Protein AF-A0A3D4NSF2-F1 (afdb_monomer)

Sequence (84 aa):
YTMNHAEDRFVLVNSEFVGLYNAIAGHLTTVEKTLLLTDLPEKTADLPNLIGEYEQLLAAASTQYDFQDFDENSVATTFYTTGT

Structure (mmCIF, N/CA/C/O backbone):
data_AF-A0A3D4NSF2-F1
#
_entry.id   AF-A0A3D4NSF2-F1
#
loop_
_atom_site.group_PDB
_atom_site.id
_atom_site.type_symbol
_atom_site.label_atom_id
_atom_site.label_alt_id
_atom_site.label_comp_id
_atom_site.label_asym_id
_atom_site.label_entity_id
_atom_site.label_seq_id
_atom_site.pdbx_PDB_ins_code
_atom_site.Cartn_x
_atom_site.Cartn_y
_atom_site.Cartn_z
_atom_site.occupancy
_atom_site.B_iso_or_equiv
_atom_site.auth_seq_id
_atom_site.auth_comp_id
_atom_site.auth_asym_id
_atom_site.auth_atom_id
_atom_site.pdbx_PDB_model_num
ATOM 1 N N . TYR A 1 1 ? 9.674 1.737 -10.809 1.00 89.31 1 TYR A N 1
A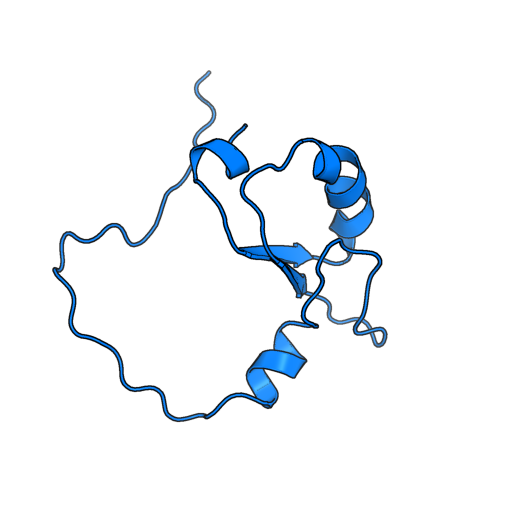TOM 2 C CA . TYR A 1 1 ? 10.615 0.609 -10.649 1.00 89.31 1 TYR A CA 1
ATOM 3 C C . TYR A 1 1 ? 10.331 -0.145 -9.362 1.00 89.31 1 TYR A C 1
ATOM 5 O O . TYR A 1 1 ? 9.867 -1.268 -9.460 1.00 89.31 1 TYR A O 1
ATOM 13 N N . THR A 1 2 ? 10.535 0.473 -8.194 1.00 95.00 2 THR A N 1
ATOM 14 C CA . THR A 1 2 ? 10.435 -0.180 -6.875 1.00 95.00 2 THR A CA 1
ATOM 15 C C . THR A 1 2 ? 9.134 -0.949 -6.663 1.00 95.00 2 THR A C 1
ATOM 17 O O . THR A 1 2 ? 9.210 -2.128 -6.360 1.00 95.00 2 THR A O 1
ATOM 20 N N . MET A 1 3 ? 7.972 -0.340 -6.926 1.00 96.44 3 MET A N 1
ATOM 21 C CA . MET A 1 3 ? 6.676 -1.014 -6.735 1.00 96.44 3 MET A CA 1
ATOM 22 C C . MET A 1 3 ? 6.494 -2.246 -7.632 1.00 96.44 3 MET A C 1
ATOM 24 O O . MET A 1 3 ? 6.084 -3.300 -7.169 1.00 96.44 3 MET A O 1
ATOM 28 N N . ASN A 1 4 ? 6.878 -2.156 -8.912 1.00 96.81 4 ASN A N 1
ATOM 29 C CA . ASN A 1 4 ? 6.812 -3.314 -9.811 1.00 96.81 4 ASN A CA 1
ATOM 30 C C . ASN A 1 4 ? 7.824 -4.402 -9.437 1.00 96.81 4 ASN A C 1
ATOM 32 O O . ASN A 1 4 ? 7.516 -5.574 -9.582 1.00 96.81 4 ASN A O 1
ATOM 36 N N . HIS A 1 5 ? 9.022 -4.028 -8.980 1.00 95.94 5 HIS A N 1
ATOM 37 C CA . HIS A 1 5 ? 10.048 -4.987 -8.561 1.00 95.94 5 HIS A CA 1
ATOM 38 C C . HIS A 1 5 ? 9.709 -5.648 -7.215 1.00 95.94 5 HIS A C 1
ATOM 40 O O . HIS A 1 5 ? 10.072 -6.795 -6.992 1.00 95.94 5 HIS A O 1
ATOM 46 N N . ALA A 1 6 ? 9.019 -4.934 -6.322 1.00 96.19 6 ALA A N 1
ATOM 47 C CA . ALA A 1 6 ? 8.478 -5.481 -5.078 1.00 96.19 6 ALA A CA 1
ATOM 48 C C . ALA A 1 6 ? 7.206 -6.311 -5.294 1.00 96.19 6 ALA A C 1
ATOM 50 O O . ALA A 1 6 ? 6.764 -6.979 -4.366 1.00 96.19 6 ALA A O 1
ATOM 51 N N . GLU A 1 7 ? 6.635 -6.262 -6.502 1.00 97.19 7 GLU A N 1
ATOM 52 C CA . GLU A 1 7 ? 5.364 -6.899 -6.841 1.00 97.19 7 GLU A CA 1
ATOM 53 C C . GLU A 1 7 ? 4.214 -6.436 -5.931 1.00 97.19 7 GLU A C 1
ATOM 55 O O . GLU A 1 7 ? 3.365 -7.222 -5.510 1.00 97.19 7 GLU A O 1
ATOM 60 N N . ASP A 1 8 ? 4.177 -5.134 -5.631 1.00 97.81 8 ASP A N 1
ATOM 61 C CA . ASP A 1 8 ? 3.161 -4.546 -4.762 1.00 97.81 8 ASP A CA 1
ATOM 62 C C . ASP A 1 8 ? 1.760 -4.761 -5.351 1.00 97.81 8 ASP A C 1
ATOM 64 O O . ASP A 1 8 ? 1.433 -4.242 -6.417 1.00 97.81 8 ASP A O 1
ATOM 68 N N . ARG A 1 9 ? 0.898 -5.489 -4.632 1.00 98.25 9 ARG A N 1
ATOM 69 C CA . ARG A 1 9 ? -0.490 -5.758 -5.062 1.00 98.25 9 ARG A CA 1
ATOM 70 C C . ARG A 1 9 ? -1.486 -4.724 -4.542 1.00 98.25 9 ARG A C 1
ATOM 72 O O . ARG A 1 9 ? -2.476 -4.425 -5.208 1.00 98.25 9 ARG A O 1
ATOM 79 N N . PHE A 1 10 ? -1.224 -4.173 -3.360 1.00 98.31 10 PHE A N 1
ATOM 80 C CA . PHE A 1 10 ? -2.044 -3.150 -2.715 1.00 98.31 10 PHE A CA 1
ATOM 81 C C . PHE A 1 10 ? -1.173 -1.953 -2.366 1.00 98.31 10 PHE A C 1
ATOM 83 O O . PHE A 1 10 ? -0.115 -2.121 -1.766 1.00 98.31 10 PHE A O 1
ATOM 90 N N . VAL A 1 11 ? -1.639 -0.751 -2.700 1.00 98.25 11 VAL A N 1
ATOM 91 C CA . VAL A 1 11 ? -0.923 0.488 -2.376 1.00 98.25 11 VAL A CA 1
ATOM 92 C C . VAL A 1 11 ? -1.810 1.398 -1.538 1.00 98.25 11 VAL A C 1
ATOM 94 O O . VAL A 1 11 ? -2.914 1.762 -1.945 1.00 98.25 11 VAL A O 1
ATOM 97 N N . LEU A 1 12 ? -1.307 1.775 -0.365 1.00 98.56 12 LEU A N 1
ATOM 98 C CA . LEU A 1 12 ? -1.902 2.802 0.481 1.00 98.56 12 LEU A CA 1
ATOM 99 C C . LEU A 1 12 ? -1.392 4.163 -0.001 1.00 98.56 12 LEU A C 1
ATOM 101 O O . LEU A 1 12 ? -0.186 4.408 -0.021 1.00 98.56 12 LEU A O 1
ATOM 105 N N . VAL A 1 13 ? -2.304 5.041 -0.406 1.00 98.50 13 VAL A N 1
ATOM 106 C CA . VAL A 1 13 ? -1.990 6.342 -1.000 1.00 98.50 13 VAL A CA 1
ATOM 107 C C . VAL A 1 13 ? -2.531 7.439 -0.095 1.00 98.50 13 VAL A C 1
ATOM 109 O O . VAL A 1 13 ? -3.738 7.545 0.107 1.00 98.50 13 VAL A O 1
ATOM 112 N N . ASN A 1 14 ? -1.648 8.281 0.444 1.00 98.50 14 ASN A N 1
ATOM 113 C CA . ASN A 1 14 ? -2.078 9.497 1.136 1.00 98.50 14 ASN A CA 1
ATOM 114 C C . ASN A 1 14 ? -2.755 10.460 0.146 1.00 98.50 14 ASN A C 1
ATOM 116 O O . ASN A 1 14 ? -2.279 10.611 -0.981 1.00 98.50 14 ASN A O 1
ATOM 120 N N . SER A 1 15 ? -3.831 11.130 0.573 1.00 98.00 15 SER A N 1
ATOM 121 C CA . SER A 1 15 ? -4.567 12.114 -0.233 1.00 98.00 15 SER A CA 1
ATOM 122 C C . SER A 1 15 ? -3.680 13.168 -0.909 1.00 98.00 15 SER A C 1
ATOM 124 O O . SER A 1 15 ? -3.961 13.556 -2.041 1.00 98.00 15 SER A O 1
ATOM 126 N N . GLU A 1 16 ? -2.581 13.591 -0.279 1.00 98.00 16 GLU A N 1
ATOM 127 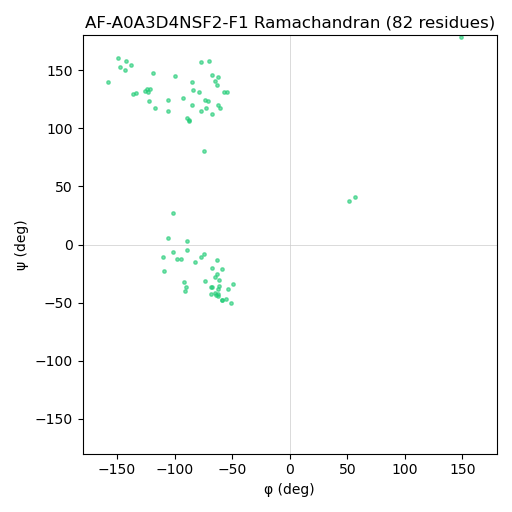C CA . GLU A 1 16 ? -1.649 14.574 -0.857 1.00 98.00 16 GLU A CA 1
ATOM 128 C C . GLU A 1 16 ? -0.884 14.039 -2.084 1.00 98.00 16 GLU A C 1
ATOM 130 O O . GLU A 1 16 ? -0.398 14.816 -2.907 1.00 98.00 16 GLU A O 1
ATOM 135 N N . PHE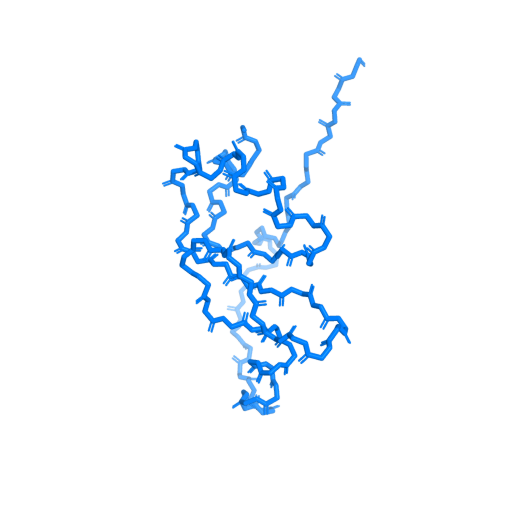 A 1 17 ? -0.806 12.713 -2.253 1.00 98.12 17 PHE A N 1
ATOM 136 C CA . PHE A 1 17 ? -0.063 12.052 -3.329 1.00 98.12 17 PHE A CA 1
ATOM 137 C C . PHE A 1 17 ? -0.944 11.460 -4.432 1.00 98.12 17 PHE A C 1
ATOM 139 O O . PHE A 1 17 ? -0.410 10.846 -5.355 1.00 98.12 17 PHE A O 1
ATOM 146 N N . VAL A 1 18 ? -2.263 11.673 -4.404 1.00 98.19 18 VAL A N 1
ATOM 147 C CA . VAL A 1 18 ? -3.186 11.1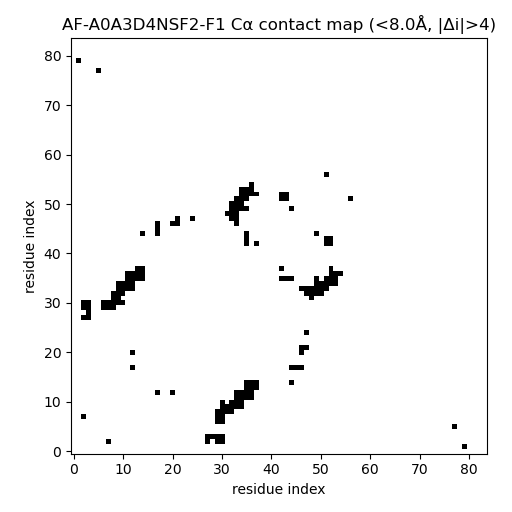51 -5.433 1.00 98.19 18 VAL A CA 1
ATOM 148 C C . VAL A 1 18 ? -2.762 11.591 -6.838 1.00 98.19 18 VAL A C 1
ATOM 150 O O . VAL A 1 18 ? -2.636 10.766 -7.741 1.00 98.19 18 VAL A O 1
ATOM 153 N N . GLY A 1 19 ? -2.440 12.876 -7.014 1.00 98.19 19 GLY A N 1
ATOM 154 C CA . GLY A 1 19 ? -1.978 13.395 -8.306 1.00 98.19 19 GLY A CA 1
ATOM 155 C C . GLY A 1 19 ? -0.667 12.757 -8.780 1.00 98.19 19 GLY A C 1
ATOM 156 O O . GLY A 1 19 ? -0.519 12.450 -9.963 1.00 98.19 19 GLY A O 1
ATOM 157 N N . LEU A 1 20 ? 0.269 12.504 -7.858 1.00 98.06 20 LEU A N 1
ATOM 158 C CA . LEU A 1 20 ? 1.534 11.835 -8.170 1.00 98.06 20 LEU A CA 1
ATOM 159 C C . LEU A 1 20 ? 1.310 10.369 -8.555 1.00 98.06 20 LEU A C 1
ATOM 161 O O . LEU A 1 20 ? 1.905 9.900 -9.523 1.00 98.06 20 LEU A O 1
ATOM 165 N N . TYR A 1 21 ? 0.440 9.663 -7.831 1.00 98.19 21 TYR A N 1
ATOM 166 C CA . TYR A 1 21 ? 0.077 8.285 -8.143 1.00 98.19 21 TYR A CA 1
ATOM 167 C C . TYR A 1 21 ? -0.519 8.184 -9.551 1.00 98.19 21 TYR A C 1
ATOM 169 O O . TYR A 1 21 ? -0.060 7.378 -10.360 1.00 98.19 21 TYR A O 1
ATOM 177 N N . ASN A 1 22 ? -1.469 9.057 -9.894 1.00 98.31 22 ASN A N 1
ATOM 178 C CA . ASN A 1 22 ? -2.104 9.059 -11.213 1.00 98.31 22 ASN A CA 1
ATOM 179 C C . ASN A 1 22 ? -1.112 9.315 -12.351 1.00 98.31 22 ASN A C 1
ATOM 181 O O . ASN A 1 22 ? -1.220 8.696 -13.408 1.00 98.31 22 ASN A O 1
ATOM 185 N N . ALA A 1 23 ? -0.102 10.161 -12.125 1.00 98.25 23 ALA A N 1
ATOM 186 C CA . 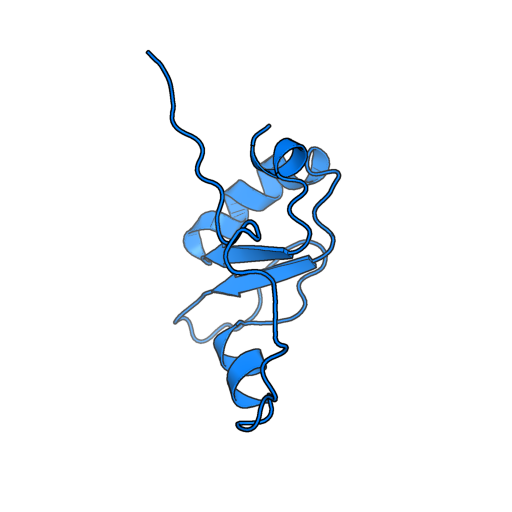ALA A 1 23 ? 0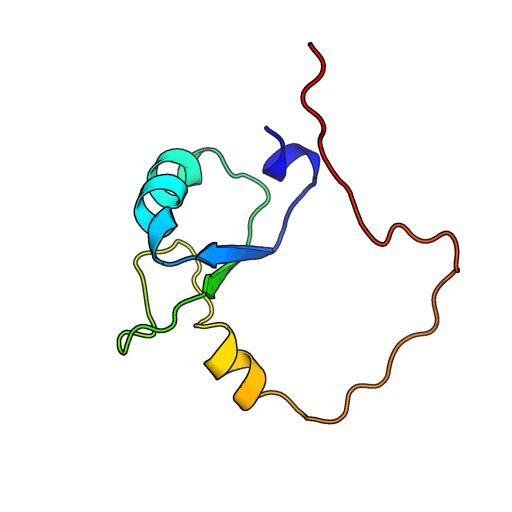.942 10.422 -13.113 1.00 98.25 23 ALA A CA 1
ATOM 187 C C . ALA A 1 23 ? 1.786 9.177 -13.452 1.00 98.25 23 ALA A C 1
ATOM 189 O O . ALA A 1 23 ? 2.342 9.099 -14.547 1.00 98.25 23 ALA A O 1
ATOM 190 N N . ILE A 1 24 ? 1.882 8.202 -12.540 1.00 97.25 24 ILE A N 1
ATOM 191 C CA . ILE A 1 24 ? 2.676 6.978 -12.732 1.00 97.25 24 ILE A CA 1
ATOM 192 C C . ILE A 1 24 ? 1.831 5.711 -12.896 1.00 97.25 24 ILE A C 1
ATOM 194 O O . ILE A 1 24 ? 2.385 4.680 -13.273 1.00 97.25 24 ILE A O 1
ATOM 198 N N . ALA A 1 25 ? 0.520 5.770 -12.649 1.00 97.12 25 ALA A N 1
ATOM 199 C CA . ALA A 1 25 ? -0.371 4.610 -12.607 1.00 97.12 25 ALA A CA 1
ATOM 200 C C . ALA A 1 25 ? -0.305 3.749 -13.879 1.00 97.12 25 ALA A C 1
ATOM 202 O O . ALA A 1 25 ? -0.264 2.526 -13.791 1.00 97.12 25 ALA A O 1
ATOM 203 N N . GLY A 1 26 ? -0.190 4.371 -15.058 1.00 97.12 26 GLY A N 1
ATOM 204 C CA . GLY A 1 26 ? -0.057 3.657 -16.336 1.00 97.12 26 GLY A CA 1
ATOM 205 C C . GLY A 1 26 ? 1.212 2.801 -16.474 1.00 97.12 26 GLY A C 1
ATOM 206 O O . GLY A 1 26 ? 1.297 1.975 -17.378 1.00 97.12 26 GLY A O 1
ATOM 207 N N . HIS A 1 27 ? 2.196 2.978 -15.588 1.00 97.50 27 HIS A N 1
ATOM 208 C CA . HIS A 1 27 ? 3.426 2.185 -15.538 1.00 97.50 27 HIS A CA 1
ATOM 209 C C . HIS A 1 27 ? 3.416 1.116 -14.433 1.00 97.50 27 HIS A C 1
ATOM 211 O O . HIS A 1 27 ? 4.363 0.329 -14.349 1.00 97.50 27 HIS A O 1
ATOM 217 N N . LEU A 1 28 ? 2.399 1.092 -13.567 1.00 97.88 28 LEU A N 1
ATOM 218 C CA . LEU A 1 28 ? 2.281 0.129 -12.473 1.00 97.88 28 LEU A CA 1
ATOM 219 C C . LEU A 1 28 ? 1.574 -1.125 -12.990 1.00 97.88 28 LEU A C 1
ATOM 221 O O . LEU A 1 28 ? 0.381 -1.107 -13.265 1.00 97.88 28 LEU A O 1
ATOM 225 N N . THR A 1 29 ? 2.320 -2.215 -13.158 1.00 97.25 29 THR A N 1
ATOM 226 C CA . THR A 1 29 ? 1.813 -3.453 -13.780 1.00 97.25 29 THR A CA 1
ATOM 227 C C . THR A 1 29 ? 1.382 -4.505 -12.766 1.00 97.25 29 THR A C 1
ATOM 229 O O . THR A 1 29 ? 0.775 -5.500 -13.145 1.00 97.25 29 THR A O 1
ATOM 232 N N . THR A 1 30 ? 1.743 -4.316 -11.499 1.00 98.00 30 THR A N 1
ATOM 233 C CA . THR A 1 30 ? 1.543 -5.285 -10.407 1.00 98.00 30 THR A CA 1
ATOM 234 C C . THR A 1 30 ? 0.472 -4.842 -9.413 1.00 98.00 30 THR A C 1
ATOM 236 O O . THR A 1 30 ? -0.146 -5.685 -8.768 1.00 98.00 30 THR A O 1
ATOM 239 N N . VAL A 1 31 ? 0.196 -3.534 -9.342 1.00 98.31 31 VAL A N 1
ATOM 240 C CA . VAL A 1 31 ? -0.778 -2.973 -8.404 1.00 98.31 31 VAL A CA 1
ATOM 241 C C . VAL A 1 31 ? -2.194 -3.316 -8.845 1.00 98.31 31 VAL A C 1
ATOM 243 O O . VAL A 1 31 ? -2.664 -2.881 -9.894 1.00 98.31 31 VAL A O 1
ATOM 246 N N . GLU A 1 32 ? -2.894 -4.071 -8.007 1.00 98.44 32 GLU A N 1
ATOM 247 C CA . GLU A 1 32 ? -4.271 -4.488 -8.247 1.00 98.44 32 GLU A CA 1
ATOM 248 C C . GLU A 1 32 ? -5.267 -3.491 -7.650 1.00 98.44 32 GLU A C 1
ATOM 250 O O . GLU A 1 32 ? -6.307 -3.224 -8.255 1.00 98.44 32 GLU A O 1
ATOM 255 N N . LYS A 1 33 ? -4.976 -2.957 -6.456 1.00 98.56 33 LYS A N 1
ATOM 256 C CA . LYS A 1 33 ? -5.921 -2.161 -5.659 1.00 98.56 33 LYS A CA 1
ATOM 257 C C . LYS A 1 33 ? -5.237 -1.018 -4.923 1.00 98.56 33 LYS A C 1
ATOM 259 O O . LYS A 1 33 ? -4.086 -1.132 -4.498 1.00 98.56 33 LYS A O 1
ATOM 264 N N . THR A 1 34 ? -5.984 0.058 -4.706 1.00 98.62 34 THR A N 1
ATOM 265 C CA . THR A 1 34 ? -5.532 1.206 -3.913 1.00 98.62 34 THR A CA 1
ATOM 266 C C . THR A 1 34 ? -6.423 1.428 -2.697 1.00 98.62 34 THR A C 1
ATOM 268 O O . THR A 1 34 ? -7.622 1.143 -2.726 1.00 98.62 34 THR A O 1
ATOM 271 N N . LEU A 1 35 ? -5.824 1.917 -1.611 1.00 98.69 35 LEU A N 1
ATOM 272 C CA . LEU A 1 35 ? -6.519 2.383 -0.413 1.00 98.69 35 LEU A CA 1
ATOM 273 C C . LEU A 1 35 ? -6.155 3.845 -0.182 1.00 98.69 35 LEU A C 1
ATOM 275 O O . LEU A 1 35 ? -4.978 4.201 -0.234 1.00 98.69 35 LEU A O 1
ATOM 279 N N . LEU A 1 36 ? -7.147 4.684 0.095 1.00 98.75 36 LEU A N 1
ATOM 280 C CA . LEU A 1 36 ? -6.914 6.088 0.417 1.00 98.75 36 LEU A CA 1
ATOM 281 C C . LEU A 1 36 ? -6.587 6.236 1.907 1.00 98.75 36 LEU A C 1
ATOM 283 O O . LEU A 1 36 ? -7.306 5.704 2.749 1.00 98.75 36 LEU A O 1
ATOM 287 N N . LEU A 1 37 ? -5.539 6.995 2.224 1.00 98.69 37 LEU A N 1
ATOM 288 C CA . LEU A 1 37 ? -5.262 7.493 3.573 1.00 98.69 37 LEU A CA 1
ATOM 289 C C . LEU A 1 37 ? -5.594 8.984 3.617 1.00 98.69 37 LEU A C 1
ATOM 291 O O . LEU A 1 37 ? -4.950 9.776 2.921 1.00 98.69 37 LEU A O 1
ATOM 295 N N . THR A 1 38 ? -6.595 9.381 4.406 1.00 98.19 38 THR A N 1
ATOM 296 C CA . THR A 1 38 ? -6.940 10.799 4.554 1.00 98.19 38 THR A CA 1
ATOM 297 C C . THR A 1 38 ? -7.711 11.116 5.833 1.00 98.19 38 THR A C 1
ATOM 299 O O . THR A 1 38 ? -8.666 10.430 6.199 1.00 98.19 38 THR A O 1
ATOM 302 N N . ASP A 1 39 ? -7.369 12.248 6.447 1.00 96.38 39 ASP A N 1
ATOM 303 C CA . ASP A 1 39 ? -8.117 12.839 7.562 1.00 96.38 39 ASP A CA 1
ATOM 304 C C . ASP A 1 39 ? -9.218 13.805 7.094 1.00 96.38 39 ASP A C 1
ATOM 306 O O . ASP A 1 39 ? -10.005 14.305 7.900 1.00 96.38 39 ASP A O 1
ATOM 310 N N . LEU A 1 40 ? -9.318 14.067 5.786 1.00 95.88 40 LEU A N 1
ATOM 311 C CA . LEU A 1 40 ? -10.320 14.975 5.235 1.00 95.88 40 LEU A CA 1
ATOM 312 C C . LEU A 1 40 ? -11.740 14.383 5.330 1.00 95.88 40 LEU A C 1
ATOM 314 O O . LEU A 1 40 ? -11.902 13.160 5.412 1.00 95.88 40 LEU A O 1
ATOM 318 N N . PRO A 1 41 ? -12.791 15.230 5.291 1.00 95.44 41 PRO A N 1
ATOM 319 C CA . PRO A 1 41 ? -14.176 14.759 5.251 1.00 95.44 41 PRO A CA 1
ATOM 320 C C . PRO A 1 41 ? -14.497 13.920 4.008 1.00 95.44 41 PRO A C 1
ATOM 322 O O . PRO A 1 41 ? -15.346 13.034 4.067 1.00 95.44 41 PRO A O 1
ATOM 325 N N . GLU A 1 42 ? -13.836 14.201 2.884 1.00 95.81 42 GLU A N 1
ATOM 326 C CA . GLU A 1 42 ? -13.972 13.422 1.657 1.00 95.81 42 GLU A CA 1
ATOM 327 C C . GLU A 1 42 ? -13.181 12.113 1.782 1.00 95.81 42 GLU A C 1
ATOM 329 O O . GLU A 1 42 ? -11.960 12.118 1.895 1.00 95.81 42 GLU A O 1
ATOM 334 N N . LYS A 1 43 ? -13.894 10.980 1.784 1.00 96.44 43 LYS A N 1
ATOM 335 C CA . LYS A 1 43 ? -13.336 9.624 1.961 1.00 96.44 43 LYS A CA 1
ATOM 336 C C . LYS A 1 43 ? -13.193 8.868 0.638 1.00 96.44 43 LYS A C 1
ATOM 338 O O . LYS A 1 43 ? -13.272 7.646 0.583 1.00 96.44 43 LYS A O 1
ATOM 343 N N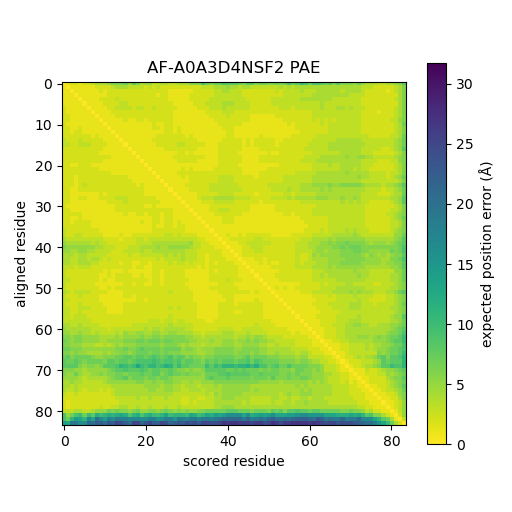 . THR A 1 44 ? -13.021 9.611 -0.449 1.00 97.12 44 THR A N 1
ATOM 344 C CA . THR A 1 44 ? -12.825 9.079 -1.797 1.00 97.12 44 THR A CA 1
ATOM 345 C C . THR A 1 44 ? -11.809 9.935 -2.540 1.00 97.12 44 THR A C 1
ATOM 347 O O . THR A 1 44 ? -11.585 11.090 -2.190 1.00 97.12 44 THR A O 1
ATOM 350 N N . ALA A 1 45 ? -11.180 9.366 -3.560 1.00 97.38 45 ALA A N 1
ATOM 351 C CA . ALA A 1 45 ? -10.249 10.064 -4.432 1.00 97.38 45 ALA A CA 1
ATOM 352 C C . ALA A 1 45 ? -10.300 9.450 -5.833 1.00 97.38 45 ALA A C 1
ATOM 354 O O . ALA A 1 45 ? -10.736 8.310 -6.004 1.00 97.38 45 ALA A O 1
ATOM 355 N N . ASP A 1 46 ? -9.829 10.193 -6.830 1.00 97.62 46 ASP A N 1
ATOM 356 C CA . ASP A 1 46 ? -9.612 9.664 -8.176 1.00 97.62 46 ASP A CA 1
ATOM 357 C C . ASP A 1 46 ? -8.359 8.779 -8.178 1.00 97.62 46 ASP A C 1
ATOM 359 O O . ASP A 1 46 ? -7.262 9.231 -8.495 1.00 97.62 46 ASP A O 1
ATOM 363 N N . LEU A 1 47 ? -8.512 7.536 -7.722 1.00 98.19 47 LEU A N 1
ATOM 364 C CA . LEU A 1 47 ? -7.468 6.518 -7.704 1.00 98.19 47 LEU A CA 1
ATOM 365 C C . LEU A 1 47 ? -7.947 5.277 -8.476 1.00 98.19 47 LEU A C 1
ATOM 367 O O . LEU A 1 47 ? -9.044 4.771 -8.213 1.00 98.19 47 LEU A O 1
ATOM 371 N N . PRO A 1 48 ? -7.132 4.733 -9.396 1.00 97.69 48 PRO A N 1
ATOM 372 C CA . PRO A 1 48 ? -7.421 3.468 -10.056 1.00 97.69 48 PRO A CA 1
ATOM 373 C C . PRO A 1 48 ? -7.667 2.344 -9.045 1.00 97.69 48 PRO A C 1
ATOM 375 O O . PRO A 1 48 ? -6.877 2.138 -8.120 1.00 97.69 48 PRO A O 1
ATOM 378 N N . ASN A 1 49 ? -8.756 1.598 -9.245 1.00 97.62 49 ASN A N 1
ATOM 379 C CA . ASN A 1 49 ? -9.138 0.450 -8.416 1.00 97.62 49 ASN A CA 1
ATOM 380 C C . ASN A 1 49 ? -9.174 0.761 -6.905 1.00 97.62 49 ASN A C 1
ATOM 382 O O . ASN A 1 49 ? -8.781 -0.075 -6.085 1.00 97.62 49 ASN A O 1
ATOM 386 N N . LEU A 1 50 ? -9.633 1.964 -6.543 1.00 98.44 50 LEU A N 1
ATOM 387 C CA . LEU A 1 50 ? -9.837 2.358 -5.153 1.00 98.44 50 LEU A CA 1
ATOM 388 C C . LEU A 1 50 ? -10.893 1.470 -4.499 1.00 98.44 50 LEU A C 1
ATOM 390 O O . LEU A 1 50 ? -12.043 1.434 -4.935 1.00 98.44 50 LEU A O 1
ATOM 394 N N . ILE A 1 51 ? -10.505 0.768 -3.434 1.00 98.25 51 ILE A N 1
ATOM 395 C CA . ILE A 1 51 ? -11.426 -0.094 -2.680 1.00 98.25 51 ILE A CA 1
ATOM 396 C C . ILE A 1 51 ? -12.055 0.594 -1.468 1.00 98.25 51 ILE A C 1
ATOM 398 O O . ILE A 1 51 ? -13.012 0.069 -0.905 1.00 98.25 51 ILE A O 1
ATOM 402 N N . GLY A 1 52 ? -11.539 1.757 -1.076 1.00 98.00 52 GLY A N 1
ATOM 403 C CA . GLY A 1 52 ? -12.075 2.558 0.015 1.00 98.00 52 GLY A CA 1
ATOM 404 C C . GLY A 1 52 ? -11.000 3.346 0.749 1.00 98.00 52 GLY A C 1
ATOM 405 O O . GLY A 1 52 ? -9.806 3.264 0.442 1.00 98.00 52 GLY A O 1
ATOM 406 N N . GLU A 1 53 ? -11.452 4.114 1.728 1.00 98.62 53 GLU A N 1
ATOM 407 C CA . GLU A 1 53 ? -10.588 4.789 2.686 1.00 98.62 53 GLU A CA 1
ATOM 408 C C . GLU A 1 53 ? -10.247 3.840 3.844 1.00 98.62 53 GLU A C 1
ATOM 410 O O . GLU A 1 53 ? -11.077 3.037 4.276 1.00 98.62 53 GLU A O 1
ATOM 415 N N . TYR A 1 54 ? -8.996 3.886 4.292 1.00 98.44 54 TYR A N 1
ATOM 416 C CA . TYR A 1 54 ? -8.428 2.912 5.219 1.00 98.44 54 TYR A CA 1
ATOM 417 C C . TYR A 1 54 ? -9.175 2.829 6.555 1.00 98.44 54 TYR A C 1
ATOM 419 O O . TYR A 1 54 ? -9.523 1.724 6.971 1.00 98.44 54 TYR A O 1
ATOM 427 N N . GLU A 1 55 ? -9.477 3.956 7.203 1.00 97.62 55 GLU A N 1
ATOM 428 C CA . GLU A 1 55 ? -10.153 3.961 8.506 1.00 97.62 55 GLU A CA 1
ATOM 429 C C . GLU A 1 55 ? -11.600 3.465 8.400 1.00 97.62 55 GLU A C 1
ATOM 431 O O . GLU A 1 55 ? -12.074 2.721 9.260 1.00 97.62 55 GLU A O 1
ATOM 436 N N . GLN A 1 56 ? -12.305 3.794 7.313 1.00 97.75 56 GLN A N 1
ATOM 437 C CA . GLN A 1 56 ? -13.630 3.231 7.039 1.00 97.75 56 GLN A CA 1
ATOM 438 C C . GLN A 1 56 ? -13.594 1.710 6.849 1.00 97.75 56 GLN A C 1
ATOM 440 O O . GLN A 1 56 ? -14.446 1.003 7.394 1.00 97.75 56 GLN A O 1
ATOM 445 N N . LEU A 1 57 ? -12.619 1.200 6.090 1.00 97.75 57 LEU A N 1
ATOM 446 C CA . LEU A 1 57 ? -12.445 -0.238 5.880 1.00 97.75 57 LEU A CA 1
ATOM 447 C C . LEU A 1 57 ? -12.088 -0.952 7.189 1.00 97.75 57 LEU A C 1
ATOM 449 O O . LEU A 1 57 ? -12.646 -2.010 7.480 1.00 97.75 57 LEU A O 1
ATOM 453 N N . LEU A 1 58 ? -11.208 -0.356 7.996 1.00 96.88 58 LEU A N 1
ATOM 454 C CA . LEU A 1 58 ? -10.803 -0.882 9.295 1.00 96.88 58 LEU A CA 1
ATOM 455 C C . LEU A 1 58 ? -11.975 -0.917 10.285 1.00 96.88 58 LEU A C 1
ATOM 457 O O . LEU A 1 58 ? -12.182 -1.929 10.947 1.00 96.88 58 LEU A O 1
ATOM 461 N N . ALA A 1 59 ? -12.785 0.143 10.345 1.00 97.25 59 ALA A N 1
ATOM 462 C CA . ALA A 1 59 ? -13.959 0.212 11.216 1.00 97.25 59 ALA A CA 1
ATOM 463 C C . ALA A 1 59 ? -15.055 -0.803 10.840 1.00 97.25 59 ALA A C 1
ATOM 465 O O . ALA A 1 59 ? -15.829 -1.224 11.700 1.00 97.25 59 ALA A O 1
ATOM 466 N N . ALA A 1 60 ? -15.132 -1.193 9.565 1.00 97.38 60 ALA A N 1
ATOM 467 C CA . ALA A 1 60 ? -16.051 -2.222 9.085 1.00 97.38 60 ALA A CA 1
ATOM 468 C C . ALA A 1 60 ? -15.527 -3.655 9.299 1.00 97.38 60 ALA A C 1
ATOM 470 O O . ALA A 1 60 ? -16.297 -4.613 9.184 1.00 97.38 60 ALA A O 1
ATOM 471 N N . ALA A 1 61 ? -14.232 -3.822 9.581 1.00 97.06 61 ALA A N 1
ATOM 472 C CA . ALA A 1 61 ? -13.614 -5.124 9.775 1.00 97.06 61 ALA A CA 1
ATOM 473 C C . ALA A 1 61 ? -13.927 -5.716 11.161 1.00 97.06 61 ALA A C 1
ATOM 475 O O . ALA A 1 61 ? -14.230 -5.019 12.130 1.00 97.06 61 ALA A O 1
ATOM 476 N N . SER A 1 62 ? -13.834 -7.043 11.262 1.00 97.19 62 SER A N 1
ATOM 477 C CA . SER A 1 62 ? -13.931 -7.750 12.542 1.00 97.19 62 SER A CA 1
ATOM 478 C C . SER A 1 62 ? -12.786 -7.340 13.471 1.00 97.19 62 SER A C 1
ATOM 480 O O . SER A 1 62 ? -11.629 -7.308 13.059 1.00 97.19 62 SER A O 1
ATOM 482 N N . THR A 1 63 ? -13.088 -7.124 14.754 1.00 95.88 63 THR A N 1
ATOM 483 C CA . THR A 1 63 ? -12.066 -6.932 15.800 1.00 95.88 63 THR A CA 1
ATOM 484 C C . THR A 1 63 ? -11.362 -8.233 16.192 1.00 95.88 63 THR A C 1
ATOM 486 O O . THR A 1 63 ? -10.392 -8.211 16.946 1.00 95.88 63 THR A O 1
ATOM 489 N N . GLN A 1 64 ? -11.853 -9.372 15.699 1.00 97.00 64 GLN A N 1
ATOM 490 C CA . GLN A 1 64 ? -11.249 -10.687 15.873 1.00 97.00 64 GLN A CA 1
ATOM 491 C C . GLN A 1 64 ? -10.583 -11.121 14.570 1.00 97.00 64 GLN A C 1
ATOM 493 O O . GLN A 1 64 ? -11.245 -11.197 13.531 1.00 97.00 64 GLN A O 1
ATOM 498 N N . TYR A 1 65 ? -9.294 -11.437 14.656 1.00 94.81 65 TYR A N 1
ATOM 499 C CA . TYR A 1 65 ? -8.499 -12.015 13.582 1.00 94.81 65 TYR A CA 1
ATOM 500 C C . TYR A 1 65 ? -7.640 -13.140 14.157 1.00 94.81 65 TYR A C 1
ATOM 502 O O . TYR A 1 65 ? -6.971 -12.951 15.173 1.00 94.81 65 TYR A O 1
ATOM 510 N N . ASP A 1 66 ? -7.691 -14.307 13.522 1.00 94.44 66 ASP A N 1
ATOM 511 C CA . ASP A 1 66 ? -6.876 -15.457 13.899 1.00 94.44 66 ASP A CA 1
ATOM 512 C C . ASP A 1 66 ? -5.549 -15.395 13.137 1.00 94.44 66 ASP A C 1
ATOM 514 O O . ASP A 1 66 ? -5.514 -15.531 11.910 1.00 94.44 66 ASP A O 1
ATOM 518 N N . PHE A 1 67 ? -4.462 -15.102 13.849 1.00 92.31 67 PHE A N 1
ATOM 519 C CA . PHE A 1 67 ? -3.143 -14.974 13.239 1.00 92.31 67 PHE A CA 1
ATOM 520 C C . PHE A 1 67 ? -2.606 -16.354 12.872 1.00 92.31 67 PHE A C 1
ATOM 522 O O . PHE A 1 67 ? -2.481 -17.230 13.724 1.00 92.31 67 PHE A O 1
ATOM 529 N N . GLN A 1 68 ? -2.263 -16.533 11.598 1.00 92.56 68 GLN A N 1
ATOM 530 C CA . GLN A 1 68 ? -1.623 -17.762 11.145 1.00 92.56 68 GLN A CA 1
ATOM 531 C C . GLN A 1 68 ? -0.216 -17.880 11.728 1.00 92.56 68 GLN A C 1
ATOM 533 O O . GLN A 1 68 ? 0.480 -16.878 11.886 1.00 92.56 68 GLN A O 1
ATOM 538 N N . ASP A 1 69 ? 0.195 -19.114 12.004 1.00 93.69 69 ASP A N 1
ATOM 539 C CA . ASP A 1 69 ? 1.575 -19.439 12.345 1.00 93.69 69 ASP A CA 1
ATOM 540 C C . ASP A 1 69 ? 2.411 -19.499 11.058 1.00 93.69 69 ASP A C 1
ATOM 542 O O . ASP A 1 69 ? 2.000 -20.113 10.067 1.00 93.69 69 ASP A O 1
ATOM 546 N N . PHE A 1 70 ? 3.559 -18.830 11.046 1.00 92.00 70 PHE A N 1
ATOM 547 C CA . PHE A 1 70 ? 4.460 -18.755 9.898 1.00 92.00 70 PHE A CA 1
ATOM 548 C C . PHE A 1 70 ? 5.911 -18.891 10.354 1.00 92.00 70 PHE A C 1
ATOM 550 O O . PHE A 1 70 ? 6.251 -18.576 11.491 1.00 92.00 70 PHE A O 1
ATOM 557 N N . ASP A 1 71 ? 6.775 -19.360 9.450 1.00 94.12 71 ASP A N 1
ATOM 558 C CA . ASP A 1 71 ? 8.209 -19.494 9.723 1.00 94.12 71 ASP A CA 1
ATOM 559 C C . ASP A 1 71 ? 8.793 -18.132 10.127 1.00 94.12 71 ASP A C 1
ATOM 561 O O . ASP A 1 71 ? 8.573 -17.135 9.432 1.00 94.12 71 ASP A O 1
ATOM 565 N N . GLU A 1 72 ? 9.555 -18.091 11.222 1.00 93.31 72 GLU A N 1
ATOM 566 C CA . GLU A 1 72 ? 10.202 -16.878 11.737 1.00 93.31 72 GLU A CA 1
ATOM 567 C C . GLU A 1 72 ? 11.161 -16.221 10.728 1.00 93.31 72 GLU A C 1
ATOM 569 O O . GLU A 1 72 ? 11.441 -15.027 10.822 1.00 93.31 72 GLU A O 1
ATOM 574 N N . ASN A 1 73 ? 11.630 -16.979 9.733 1.00 94.69 73 ASN A N 1
ATOM 575 C CA . ASN A 1 73 ? 12.494 -16.512 8.652 1.00 94.69 73 ASN A CA 1
ATOM 576 C C . ASN A 1 73 ? 11.713 -15.995 7.430 1.00 94.69 73 ASN A C 1
ATOM 578 O O . ASN A 1 73 ? 12.320 -15.643 6.415 1.00 94.69 73 ASN A O 1
ATOM 582 N N . SER A 1 74 ? 10.378 -15.958 7.492 1.00 93.50 74 SER A N 1
ATOM 583 C CA . SER A 1 74 ? 9.541 -15.401 6.426 1.00 93.50 74 SER A CA 1
ATOM 584 C C . SER A 1 74 ? 9.832 -13.912 6.217 1.00 93.50 74 SER A C 1
ATOM 586 O O . SER A 1 74 ? 10.071 -13.160 7.163 1.00 93.50 74 SER A O 1
ATOM 588 N N . VAL A 1 75 ? 9.779 -13.454 4.963 1.00 91.75 75 VAL A N 1
ATOM 589 C CA . VAL A 1 75 ? 9.985 -12.035 4.642 1.00 91.75 75 VAL A CA 1
ATOM 590 C C . VAL A 1 75 ? 8.821 -11.214 5.193 1.00 91.75 75 VAL A C 1
ATOM 592 O O . VAL A 1 75 ? 7.702 -11.304 4.696 1.00 91.75 75 VAL A O 1
ATOM 595 N N . ALA A 1 76 ? 9.097 -10.386 6.199 1.00 91.88 76 ALA A N 1
ATOM 596 C CA . ALA A 1 76 ? 8.105 -9.488 6.787 1.00 91.88 76 ALA A CA 1
ATOM 597 C C . ALA A 1 76 ? 8.066 -8.115 6.100 1.00 91.88 7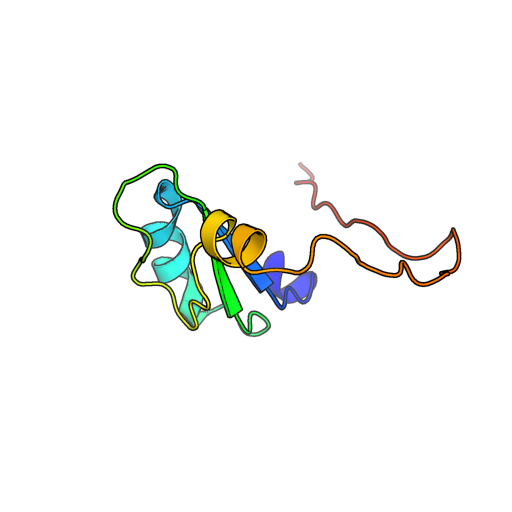6 ALA A C 1
ATOM 599 O O . ALA A 1 76 ? 7.009 -7.501 5.981 1.00 91.88 76 ALA A O 1
ATOM 600 N N . THR A 1 77 ? 9.226 -7.602 5.677 1.00 94.31 77 THR A N 1
ATOM 601 C CA . THR A 1 77 ? 9.356 -6.259 5.098 1.00 94.31 77 THR A CA 1
ATOM 602 C C . THR A 1 77 ? 10.459 -6.215 4.045 1.00 94.31 77 THR A C 1
ATOM 604 O O . THR A 1 77 ? 11.413 -6.989 4.088 1.00 94.31 77 THR A O 1
ATOM 607 N N . THR A 1 78 ? 10.333 -5.299 3.086 1.00 94.44 78 THR A N 1
ATOM 608 C CA . THR A 1 78 ? 11.355 -5.001 2.075 1.00 94.44 78 THR A CA 1
ATOM 609 C C . THR A 1 78 ? 11.518 -3.488 1.984 1.00 94.44 78 THR A C 1
ATOM 611 O O . THR A 1 78 ? 10.533 -2.767 1.850 1.00 94.44 78 THR A O 1
ATOM 614 N N . PHE A 1 79 ? 12.760 -3.004 2.045 1.00 94.50 79 PHE A N 1
ATOM 615 C CA . PHE A 1 79 ? 13.086 -1.582 1.932 1.00 94.50 79 PHE A CA 1
ATOM 616 C C . PHE A 1 79 ? 14.076 -1.365 0.793 1.00 94.50 79 PHE A C 1
ATOM 618 O O . PHE A 1 79 ? 15.085 -2.062 0.694 1.00 94.50 79 PHE A O 1
ATOM 625 N N . TYR A 1 80 ? 13.811 -0.363 -0.042 1.00 93.19 80 TYR A N 1
ATOM 626 C CA . TYR A 1 80 ? 14.757 0.083 -1.059 1.00 93.19 80 TYR A CA 1
ATOM 627 C C . TYR A 1 80 ? 15.608 1.212 -0.494 1.00 93.19 80 TYR A C 1
ATOM 629 O O . TYR A 1 80 ? 15.082 2.225 -0.035 1.00 93.19 80 TYR A O 1
ATOM 637 N N . THR A 1 81 ? 16.925 1.058 -0.567 1.00 91.12 81 THR A N 1
ATOM 638 C CA . THR A 1 81 ? 17.874 2.143 -0.322 1.00 91.12 81 THR A CA 1
ATOM 639 C C . THR A 1 81 ? 18.339 2.707 -1.659 1.00 91.12 81 THR A C 1
ATOM 641 O O . THR A 1 81 ? 18.481 1.986 -2.649 1.00 91.12 81 THR A O 1
ATOM 644 N N . THR A 1 82 ? 18.569 4.015 -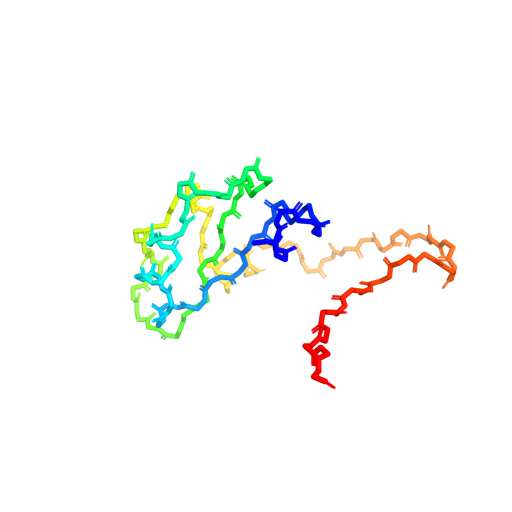1.721 1.00 84.00 82 THR A N 1
ATOM 645 C CA . THR A 1 82 ? 19.236 4.621 -2.874 1.00 84.00 82 THR A CA 1
ATOM 646 C C . THR A 1 82 ? 20.736 4.568 -2.621 1.00 84.00 82 THR A C 1
ATOM 648 O O . THR A 1 82 ? 21.240 5.290 -1.763 1.00 84.00 82 THR A O 1
ATOM 651 N N . GLY A 1 83 ? 21.442 3.683 -3.325 1.00 71.62 83 GLY A N 1
ATOM 652 C CA . GLY A 1 83 ? 22.901 3.693 -3.344 1.00 71.62 83 GLY A CA 1
ATOM 653 C C . GLY A 1 83 ? 23.403 4.904 -4.130 1.00 71.62 83 GLY A C 1
ATOM 654 O O . GLY A 1 83 ? 23.024 5.079 -5.288 1.00 71.62 83 GLY A O 1
ATOM 655 N N . THR A 1 84 ? 24.228 5.730 -3.496 1.00 51.16 84 THR A N 1
ATOM 656 C CA . THR A 1 84 ? 25.152 6.659 -4.165 1.00 51.16 84 THR A CA 1
ATOM 657 C C . THR A 1 84 ? 26.565 6.151 -3.987 1.00 51.16 84 THR A C 1
ATOM 659 O O . THR A 1 84 ? 26.872 5.772 -2.832 1.00 51.16 84 THR A O 1
#

Secondary structure (DSSP, 8-state):
-HHHHHT-SEEEEEGGGHHHHHHHHTT-SS--EEEEE--SS----S-TTEEEEHHHHHHHS-S---PPP--TTS----------

Nearest PDB structures (foldseek):
  6ijb-assembly1_A  TM=8.073E-01  e=2.864E-03  Ruegeria lacuscaerulensis ITI-1157
  6ihk-assembly1_A-2  TM=8.053E-01  e=3.761E-03  Ruegeria lacuscaerulensis ITI-1157
  6ijb-assembly1_B  TM=8.079E-01  e=3.761E-03  Ruegeria lacuscaerulensis ITI-1157
  1v25-assembly1_B  TM=8.306E-01  e=7.517E-02  Thermus thermophilus
  4wv3-assembly2_B  TM=8.452E-01  e=9.220E-02  Stigmatella aurantiaca

Foldseek 3Di:
DVCVVVLPQEEEDEPVCQVVCVVCVVVRPRHNAYEYEDPDPDFDDPHPRYPTHDVVVVVPDDPDDDDDDDDPPDDPDDDDDDDD

Mean predicted aligned error: 3.42 Å

pLDDT: mean 95.61, std 6.11, range [51.16, 98.75]

Solvent-accessible surface area (backbone atoms only — not comparable to full-atom values): 5587 Å² total; per-residue (Å²): 108,67,57,54,75,69,53,37,44,67,45,80,41,46,64,91,44,40,70,61,48,59,76,47,46,93,73,52,84,41,56,66,34,26,30,39,41,70,94,56,92,67,66,72,74,89,51,77,57,56,79,44,25,49,69,63,54,55,70,72,46,73,95,72,79,87,81,78,89,73,68,90,85,56,88,85,78,88,82,90,76,86,87,128

Radius of gyration: 15.34 Å; Cα contacts (8 Å, |Δi|>4): 85; chains: 1; bounding box: 41×34×32 Å